Protein AF-A0A0H3GKU5-F1 (afdb_monomer_lite)

Sequence (95 aa):
MRKFAPLPKSILLVEILGMGLLTLAWLSLNQYVQLPAPIASPTAALVMLFAGIVLMIPAALVVMWRVAQIVAPQLTHSPKPESLSDREKRNDADH

Secondary structure (DSSP, 8-state):
---PPPPPHHHHHHHHHHHHHHHHHHHHHTTSS-PPTTTTSHHHHHHHHHHHHHHHHHHHHHHHHHHHHHH-HHHH-PPP---HHHHHHHHTT--

Structure (mmCIF, N/CA/C/O backbone):
data_AF-A0A0H3GKU5-F1
#
_entry.id   AF-A0A0H3GKU5-F1
#
loop_
_atom_site.group_PDB
_atom_site.id
_atom_site.type_symbol
_atom_site.label_atom_id
_atom_site.label_alt_id
_atom_site.label_comp_id
_atom_site.label_asym_id
_atom_site.label_entity_id
_atom_site.label_seq_id
_atom_site.pdbx_PDB_ins_code
_atom_site.Cartn_x
_atom_site.Cartn_y
_atom_site.Cartn_z
_atom_site.occupancy
_atom_site.B_iso_or_equiv
_atom_site.auth_seq_id
_atom_site.auth_comp_id
_atom_site.auth_asym_id
_atom_site.auth_atom_id
_atom_site.pdbx_PDB_model_num
ATOM 1 N N . MET A 1 1 ? 23.008 17.324 -3.968 1.00 45.97 1 MET A N 1
ATOM 2 C CA . MET A 1 1 ? 21.799 16.666 -3.415 1.00 45.97 1 MET A CA 1
ATOM 3 C C . MET A 1 1 ? 21.100 15.949 -4.563 1.00 45.97 1 MET A C 1
ATOM 5 O O . MET A 1 1 ? 20.633 16.620 -5.477 1.00 45.97 1 MET A O 1
ATOM 9 N N . ARG A 1 2 ? 21.116 14.608 -4.594 1.00 54.47 2 ARG A N 1
ATOM 10 C CA . ARG A 1 2 ? 20.403 13.825 -5.618 1.00 54.47 2 ARG A CA 1
ATOM 11 C C . ARG A 1 2 ? 18.921 14.161 -5.475 1.00 54.47 2 ARG A C 1
ATOM 13 O O . ARG A 1 2 ? 18.348 13.877 -4.428 1.00 54.47 2 ARG A O 1
ATOM 20 N N . LYS A 1 3 ? 18.325 14.845 -6.456 1.00 57.12 3 LYS A N 1
ATOM 21 C CA . LYS A 1 3 ? 16.893 15.147 -6.414 1.00 57.12 3 LYS A CA 1
ATOM 22 C C . LYS A 1 3 ? 16.173 13.804 -6.446 1.00 57.12 3 LYS A C 1
ATOM 24 O O . LYS A 1 3 ? 16.223 13.117 -7.461 1.00 57.12 3 LYS A O 1
ATOM 29 N N . PHE A 1 4 ? 15.589 13.394 -5.322 1.00 58.94 4 PHE A N 1
ATOM 30 C CA . PHE A 1 4 ? 14.639 12.291 -5.326 1.00 58.94 4 PHE A CA 1
ATOM 31 C C . PHE A 1 4 ? 13.591 12.649 -6.376 1.00 58.94 4 PHE A C 1
ATOM 33 O O . PHE A 1 4 ? 12.988 13.721 -6.299 1.00 58.94 4 PHE A O 1
ATOM 40 N N . ALA A 1 5 ? 13.467 11.825 -7.417 1.00 62.62 5 ALA A N 1
ATOM 41 C CA . ALA A 1 5 ? 12.447 12.037 -8.428 1.00 62.62 5 ALA A CA 1
ATOM 42 C C . ALA A 1 5 ? 11.102 12.082 -7.690 1.00 62.62 5 ALA A C 1
ATOM 44 O O . ALA A 1 5 ? 10.802 11.131 -6.962 1.00 62.62 5 ALA A O 1
ATOM 45 N N . PRO A 1 6 ? 10.333 13.180 -7.786 1.00 68.69 6 PRO A N 1
ATOM 46 C CA . PRO A 1 6 ? 9.126 13.314 -6.993 1.00 68.69 6 PRO A CA 1
ATOM 47 C C . PRO A 1 6 ? 8.174 12.175 -7.359 1.00 68.69 6 PRO A C 1
ATOM 49 O O . PRO A 1 6 ? 7.843 11.980 -8.533 1.00 68.69 6 PRO A O 1
ATOM 52 N N . LEU A 1 7 ? 7.753 11.405 -6.354 1.00 72.81 7 LEU A N 1
ATOM 53 C CA . LEU A 1 7 ? 6.605 10.519 -6.504 1.00 72.81 7 LEU A CA 1
ATOM 54 C C . LEU A 1 7 ? 5.403 11.385 -6.905 1.00 72.81 7 LEU A C 1
ATOM 56 O O . LEU A 1 7 ? 5.270 12.508 -6.399 1.00 72.81 7 LEU A O 1
ATOM 60 N N . PRO A 1 8 ? 4.527 10.910 -7.807 1.00 84.44 8 PRO A N 1
ATOM 61 C CA . PRO A 1 8 ? 3.288 11.612 -8.096 1.00 84.44 8 PRO A CA 1
ATOM 62 C C . PRO A 1 8 ? 2.562 11.890 -6.779 1.00 84.44 8 PRO A C 1
ATOM 64 O O . PRO A 1 8 ? 2.320 10.965 -6.003 1.00 84.44 8 PRO A O 1
ATOM 67 N N . LYS A 1 9 ? 2.237 13.161 -6.516 1.00 85.88 9 LYS A N 1
ATOM 68 C CA . LYS A 1 9 ? 1.648 13.593 -5.234 1.00 85.88 9 LYS A CA 1
ATOM 69 C C . LYS A 1 9 ? 0.412 12.766 -4.867 1.00 85.88 9 LYS A C 1
ATOM 71 O O . LYS A 1 9 ? 0.223 12.440 -3.704 1.00 85.88 9 LYS A O 1
ATOM 76 N N . SER A 1 10 ? -0.379 12.374 -5.868 1.00 88.19 10 SER A N 1
ATOM 77 C CA . SER A 1 10 ? -1.563 11.529 -5.700 1.00 88.19 10 SER A CA 1
ATOM 78 C C . SER A 1 10 ? -1.231 10.139 -5.155 1.00 88.19 10 SER A C 1
ATOM 80 O O . SER A 1 10 ? -1.907 9.672 -4.251 1.00 88.19 10 SER A O 1
ATOM 82 N N . ILE A 1 11 ? -0.172 9.494 -5.656 1.00 88.56 11 ILE A N 1
ATOM 83 C CA . ILE A 1 11 ? 0.243 8.161 -5.191 1.00 88.56 11 ILE A CA 1
ATOM 84 C C . ILE A 1 11 ? 0.747 8.248 -3.752 1.00 88.56 11 ILE A C 1
ATOM 86 O O . ILE A 1 11 ? 0.394 7.415 -2.927 1.00 88.56 11 ILE A O 1
ATOM 90 N N . LEU A 1 12 ? 1.506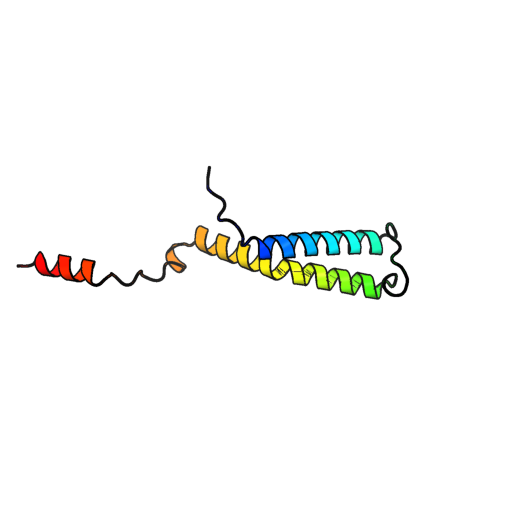 9.298 -3.431 1.00 89.19 12 LEU A N 1
ATOM 91 C CA . LEU A 1 12 ? 1.968 9.537 -2.066 1.00 89.19 12 LEU A CA 1
ATOM 92 C C . LEU A 1 12 ? 0.804 9.784 -1.091 1.00 89.19 12 LEU A C 1
ATOM 94 O O . LEU A 1 12 ? 0.862 9.356 0.055 1.00 89.19 12 LEU A O 1
ATOM 98 N N . LEU A 1 13 ? -0.262 10.457 -1.530 1.00 91.38 13 LEU A N 1
ATOM 99 C CA . LEU A 1 13 ? -1.446 10.677 -0.699 1.00 91.38 13 LEU A CA 1
ATOM 100 C C . LEU A 1 13 ? -2.179 9.361 -0.398 1.00 91.38 13 LEU A C 1
ATOM 102 O O . LEU A 1 13 ? -2.556 9.117 0.745 1.00 91.38 13 LEU A O 1
ATOM 106 N N . VAL A 1 14 ? -2.349 8.514 -1.419 1.00 91.62 14 VAL A N 1
ATOM 107 C CA . VAL A 1 14 ? -2.943 7.174 -1.284 1.00 91.62 14 VAL A CA 1
ATOM 108 C C . VAL A 1 14 ? -2.109 6.307 -0.338 1.00 91.62 14 VAL A C 1
ATOM 110 O O . VAL A 1 14 ? -2.666 5.639 0.529 1.00 91.62 14 VAL A O 1
ATOM 113 N N . GLU A 1 15 ? -0.783 6.390 -0.446 1.00 90.94 15 GLU A N 1
ATOM 114 C CA . GLU A 1 15 ? 0.150 5.725 0.461 1.00 90.94 15 GLU A CA 1
ATOM 115 C C . GLU A 1 15 ? -0.066 6.179 1.916 1.00 90.94 15 GLU A C 1
ATOM 117 O O . GLU A 1 15 ? -0.333 5.370 2.799 1.00 90.94 15 GLU A O 1
ATOM 122 N N . ILE A 1 16 ? -0.040 7.485 2.190 1.00 92.62 16 ILE A N 1
ATOM 123 C CA . ILE A 1 16 ? -0.255 8.002 3.553 1.00 92.62 16 ILE A CA 1
ATOM 124 C C . ILE A 1 16 ? 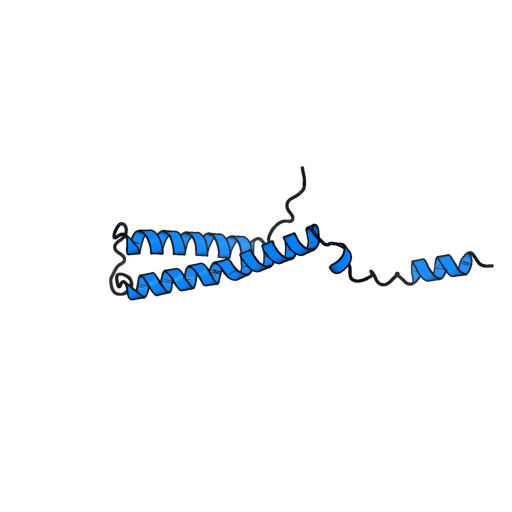-1.604 7.530 4.117 1.00 92.62 16 ILE A C 1
ATOM 126 O O . ILE A 1 16 ? -1.694 7.158 5.290 1.00 92.62 16 ILE A O 1
ATOM 130 N N . LEU A 1 17 ? -2.643 7.490 3.280 1.00 93.81 17 LEU A N 1
ATOM 131 C CA . LEU A 1 17 ? -3.957 6.995 3.674 1.00 93.81 17 LEU A CA 1
ATOM 132 C C . LEU A 1 17 ? -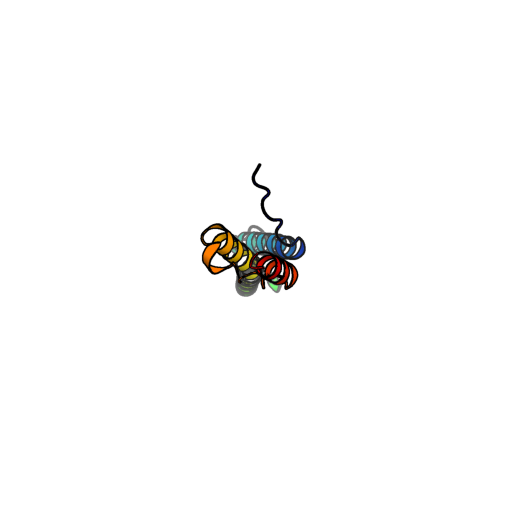3.926 5.499 4.027 1.00 93.81 17 LEU A C 1
ATOM 134 O O . LEU A 1 17 ? -4.504 5.101 5.038 1.00 93.81 17 LEU A O 1
ATOM 138 N N . GLY A 1 18 ? -3.213 4.684 3.248 1.00 94.25 18 GLY A N 1
ATOM 139 C CA . GLY A 1 18 ? -3.027 3.262 3.533 1.00 94.25 18 GLY A CA 1
ATOM 140 C C . GLY A 1 18 ? -2.223 3.024 4.815 1.00 94.25 18 GLY A C 1
ATOM 141 O O . GLY A 1 18 ? -2.620 2.188 5.625 1.00 94.25 18 GLY A O 1
ATOM 142 N N . MET A 1 19 ? -1.166 3.805 5.069 1.00 94.00 19 MET A N 1
ATOM 143 C CA . MET A 1 19 ? -0.408 3.736 6.327 1.00 94.00 19 MET A CA 1
ATOM 144 C C . MET A 1 19 ? -1.293 4.083 7.531 1.00 94.00 19 MET A C 1
ATOM 146 O O . MET A 1 19 ? -1.228 3.414 8.565 1.00 94.00 19 MET A O 1
ATOM 150 N N . GLY A 1 20 ? -2.158 5.093 7.394 1.00 94.12 20 GLY A N 1
ATOM 151 C CA . GLY A 1 20 ? -3.146 5.439 8.416 1.00 94.12 20 GLY A CA 1
ATOM 152 C C . GLY A 1 20 ? -4.132 4.298 8.672 1.00 94.12 20 GLY A C 1
ATOM 153 O O . GLY A 1 20 ? -4.378 3.947 9.826 1.00 94.12 20 GLY A O 1
ATOM 154 N N . LEU A 1 21 ? -4.633 3.665 7.608 1.00 91.88 21 LEU A N 1
ATOM 155 C CA . LEU A 1 21 ? -5.544 2.520 7.696 1.00 91.88 21 LEU A CA 1
ATOM 156 C C . LEU A 1 21 ? -4.899 1.307 8.376 1.00 91.88 21 LEU A C 1
ATOM 158 O O . LEU A 1 21 ? -5.522 0.689 9.235 1.00 91.88 21 LEU A O 1
ATOM 162 N N . LEU A 1 22 ? -3.647 0.987 8.035 1.00 93.25 22 LEU A N 1
ATOM 163 C CA . LEU A 1 22 ? -2.889 -0.100 8.661 1.00 93.25 22 LEU A CA 1
ATOM 164 C C . LEU A 1 22 ? -2.629 0.173 10.142 1.00 93.25 22 LEU A C 1
ATOM 166 O O . LEU A 1 22 ? -2.806 -0.715 10.974 1.00 93.25 22 LEU A O 1
ATOM 170 N N . THR A 1 23 ? -2.260 1.409 10.478 1.00 92.94 23 THR A N 1
ATOM 171 C CA . THR A 1 23 ? -2.074 1.831 11.871 1.00 92.94 23 THR A CA 1
ATOM 172 C C . THR A 1 23 ? -3.375 1.674 12.656 1.00 92.94 23 THR A C 1
ATOM 174 O O . THR A 1 23 ? -3.379 1.117 13.752 1.00 92.94 23 THR A O 1
ATOM 177 N N . LEU A 1 24 ? -4.501 2.099 12.077 1.00 90.06 24 LEU A N 1
ATOM 178 C CA . LEU A 1 24 ? -5.814 1.965 12.700 1.00 90.06 24 LEU A CA 1
ATOM 179 C C . LEU A 1 24 ? -6.235 0.494 12.843 1.00 90.06 24 LEU A C 1
ATOM 181 O O . LEU A 1 24 ? -6.754 0.115 13.890 1.00 90.06 24 LEU A O 1
ATOM 185 N N . ALA A 1 25 ? -5.964 -0.342 11.838 1.00 88.62 25 ALA A N 1
ATOM 186 C CA . ALA A 1 25 ? -6.217 -1.781 11.888 1.00 88.62 25 ALA A CA 1
ATOM 187 C C . ALA A 1 25 ? -5.388 -2.461 12.988 1.00 88.62 25 ALA A C 1
ATOM 189 O O . ALA A 1 25 ? -5.922 -3.267 13.747 1.00 88.62 25 ALA A O 1
ATOM 190 N N . TRP A 1 26 ? -4.113 -2.091 13.133 1.00 90.31 26 TRP A N 1
ATOM 191 C CA . TRP A 1 26 ? -3.249 -2.575 14.210 1.00 90.31 26 TRP A CA 1
ATOM 192 C C . TRP A 1 26 ? -3.777 -2.178 15.597 1.00 90.31 26 TRP A C 1
ATOM 194 O O . TRP A 1 26 ? -3.916 -3.027 16.479 1.00 90.31 26 TRP A O 1
ATOM 204 N N . LEU A 1 27 ? -4.141 -0.903 15.780 1.00 90.50 27 LEU A N 1
ATOM 205 C CA . LEU A 1 27 ? -4.746 -0.407 17.024 1.00 90.50 27 LEU A CA 1
ATOM 206 C C . LEU A 1 27 ? -6.081 -1.102 17.335 1.00 90.50 27 LEU A C 1
ATOM 208 O O . LEU A 1 27 ? -6.366 -1.388 18.499 1.00 90.50 27 LEU A O 1
ATOM 212 N N . SER A 1 28 ? -6.883 -1.386 16.307 1.00 85.62 28 SER A N 1
ATOM 213 C CA . SER A 1 28 ? -8.153 -2.104 16.427 1.00 85.62 28 SER A CA 1
ATOM 214 C C . SER A 1 28 ? -7.956 -3.560 16.853 1.00 85.62 28 SER A C 1
ATOM 216 O O . SER A 1 28 ? -8.597 -4.014 17.802 1.00 85.62 28 SER A O 1
ATOM 218 N N . LEU A 1 29 ? -7.023 -4.279 16.216 1.00 85.62 29 LEU A N 1
ATOM 219 C CA . LEU A 1 29 ? -6.680 -5.659 16.576 1.00 85.62 29 LEU A CA 1
ATOM 220 C C . LEU A 1 29 ? -6.232 -5.756 18.033 1.00 85.62 29 LEU A C 1
ATOM 222 O O . LEU A 1 29 ? -6.650 -6.667 18.744 1.00 85.62 29 LEU A O 1
ATOM 226 N N . ASN A 1 30 ? -5.436 -4.790 18.492 1.00 87.88 30 ASN A N 1
ATOM 227 C CA . ASN A 1 30 ? -4.943 -4.763 19.864 1.00 87.88 30 ASN A CA 1
ATOM 228 C C . ASN A 1 30 ? -5.927 -4.124 20.866 1.00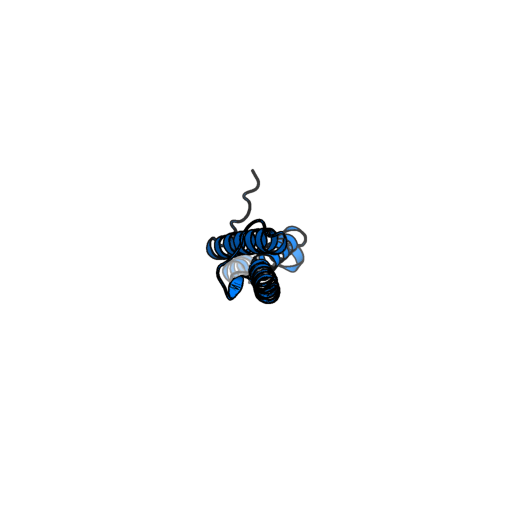 87.88 30 ASN A C 1
ATOM 230 O O . ASN A 1 30 ? -5.543 -3.816 21.990 1.00 87.88 30 ASN A O 1
ATOM 234 N N . GLN A 1 31 ? -7.188 -3.893 20.483 1.00 81.06 31 GLN A N 1
ATOM 235 C CA . GLN A 1 31 ? -8.230 -3.326 21.356 1.00 81.06 31 GLN A CA 1
ATOM 236 C C . GLN A 1 31 ? -7.898 -1.933 21.937 1.00 81.06 31 GLN A C 1
ATOM 238 O O . GLN A 1 31 ? -8.575 -1.468 22.852 1.00 81.06 31 GLN A O 1
ATOM 243 N N . TYR A 1 32 ? -6.893 -1.233 21.398 1.00 84.50 32 TYR A N 1
ATOM 244 C CA . TYR A 1 32 ? -6.587 0.149 21.784 1.00 84.50 32 TYR A CA 1
ATOM 245 C C . TYR A 1 32 ? -7.644 1.122 21.265 1.00 84.50 32 TYR A C 1
ATOM 247 O O . TYR A 1 32 ? -7.897 2.154 21.881 1.00 84.50 32 TYR A O 1
ATOM 255 N N . VAL A 1 33 ? -8.259 0.794 20.127 1.00 80.69 33 VAL A N 1
ATOM 256 C CA . VAL A 1 33 ? -9.338 1.572 19.517 1.00 80.69 33 VAL A CA 1
ATOM 257 C C . VAL A 1 33 ? -10.537 0.658 19.325 1.00 80.69 33 VAL A C 1
ATOM 259 O O . VAL A 1 33 ? -10.506 -0.273 18.522 1.00 80.69 33 VAL A O 1
ATOM 262 N N . GLN A 1 34 ? -11.609 0.940 20.059 1.00 75.69 34 GLN A N 1
ATOM 263 C CA . GLN A 1 34 ? -12.903 0.302 19.851 1.00 75.69 34 GLN A CA 1
ATOM 264 C C . GLN A 1 34 ? -13.634 1.074 18.759 1.00 75.69 34 GLN A C 1
ATOM 266 O O . GLN A 1 34 ? -14.091 2.198 18.972 1.00 75.69 34 GLN A O 1
ATOM 271 N N . LEU A 1 35 ? -13.707 0.492 17.564 1.00 73.06 35 LEU A N 1
ATOM 272 C CA . LEU A 1 35 ? -14.538 1.053 16.510 1.00 73.06 35 LEU A CA 1
ATOM 273 C C . LEU A 1 35 ? -16.017 0.757 16.819 1.00 73.06 35 LEU A C 1
ATOM 275 O O . LEU A 1 35 ? -16.315 -0.280 17.408 1.00 73.06 35 LEU A O 1
ATOM 279 N N . PRO A 1 36 ? -16.957 1.637 16.444 1.00 78.50 36 PRO A N 1
ATOM 280 C CA . PRO A 1 36 ? -18.383 1.395 16.656 1.00 78.50 36 PRO A CA 1
ATOM 281 C C . PRO A 1 36 ? -18.865 0.166 15.864 1.00 78.50 36 PRO A C 1
ATOM 283 O O . PRO A 1 36 ? -18.378 -0.123 14.774 1.00 78.50 36 PRO A O 1
ATOM 286 N N . ALA A 1 37 ? -19.829 -0.596 16.383 1.00 70.88 37 ALA A N 1
ATOM 287 C CA . ALA A 1 37 ? -20.399 -1.720 15.633 1.00 70.88 37 ALA A CA 1
ATOM 288 C C . ALA A 1 37 ? -20.993 -1.221 14.294 1.00 70.88 37 ALA A C 1
ATOM 290 O O . ALA A 1 37 ? -21.665 -0.187 14.299 1.00 70.88 37 ALA A O 1
ATOM 291 N N . PRO A 1 38 ? -20.760 -1.900 13.147 1.00 71.50 38 PRO A N 1
ATOM 292 C CA . PRO A 1 38 ? -20.230 -3.265 12.965 1.00 71.50 38 PRO A CA 1
ATOM 293 C C . PRO A 1 38 ? -18.718 -3.372 12.656 1.00 71.50 38 PRO A C 1
ATOM 295 O O . PRO A 1 38 ? -18.195 -4.482 12.517 1.00 71.50 38 PRO A O 1
ATOM 298 N N . ILE A 1 39 ? -17.994 -2.250 12.571 1.00 73.50 39 ILE A N 1
ATOM 299 C CA . ILE A 1 39 ? -16.539 -2.226 12.298 1.00 73.50 39 ILE A CA 1
ATOM 300 C C . ILE A 1 39 ? -15.685 -2.657 13.503 1.00 73.50 39 ILE A C 1
ATOM 302 O O . ILE A 1 39 ? -14.490 -2.880 13.356 1.00 73.50 39 ILE A O 1
ATOM 306 N N . ALA A 1 40 ? -16.308 -2.853 14.668 1.00 73.81 40 ALA A N 1
ATOM 307 C CA . ALA A 1 40 ? -15.705 -3.471 15.853 1.00 73.81 40 ALA A CA 1
ATOM 308 C C . ALA A 1 40 ? -15.334 -4.956 15.671 1.00 73.81 40 ALA A C 1
ATOM 310 O O . ALA A 1 40 ? -14.640 -5.532 16.506 1.00 73.81 40 ALA A O 1
ATOM 311 N N . SER A 1 41 ? -15.866 -5.613 14.636 1.00 79.62 41 SER A N 1
ATOM 312 C CA . SER A 1 41 ? -15.668 -7.047 14.445 1.00 79.62 41 SER A CA 1
ATOM 313 C C . SER A 1 41 ? -14.225 -7.366 14.018 1.00 79.62 41 SER A C 1
ATOM 315 O O . SER A 1 41 ? -13.649 -6.640 13.203 1.00 79.62 41 SER A O 1
ATOM 317 N N . PRO A 1 42 ? -13.638 -8.487 14.483 1.00 80.06 42 PRO A N 1
ATOM 318 C CA . PRO A 1 42 ? -12.319 -8.931 14.023 1.00 80.06 42 PRO A CA 1
ATOM 319 C C . PRO A 1 42 ? -12.230 -9.075 12.496 1.00 80.06 42 PRO A C 1
ATOM 321 O O . PRO A 1 42 ? -11.192 -8.813 11.891 1.00 80.06 42 PRO A O 1
ATOM 324 N N . THR A 1 43 ? -13.340 -9.448 11.854 1.00 86.50 43 THR A N 1
ATOM 325 C CA . THR A 1 43 ? -13.459 -9.541 10.394 1.00 86.50 43 THR A CA 1
ATOM 326 C C . THR A 1 43 ? -13.344 -8.177 9.715 1.00 86.50 43 THR A C 1
ATOM 328 O O . THR A 1 43 ? -12.667 -8.073 8.695 1.00 86.50 43 THR A O 1
ATOM 331 N N . ALA A 1 44 ? -13.935 -7.117 10.274 1.00 86.06 44 ALA A N 1
ATOM 332 C CA . ALA A 1 44 ? -13.799 -5.765 9.735 1.00 86.06 44 ALA A CA 1
ATOM 333 C C . ALA A 1 44 ? -12.356 -5.253 9.824 1.00 86.06 44 ALA A C 1
ATOM 335 O O . ALA A 1 44 ? -11.863 -4.636 8.878 1.00 86.06 44 ALA A O 1
ATOM 336 N N . ALA A 1 45 ? -11.652 -5.560 10.913 1.00 85.62 45 ALA A N 1
ATOM 337 C CA . ALA A 1 45 ? -10.251 -5.183 11.052 1.00 85.62 45 ALA A CA 1
ATOM 338 C C . ALA A 1 45 ? -9.347 -5.923 10.045 1.00 85.62 45 ALA A C 1
ATOM 340 O O . ALA A 1 45 ? -8.439 -5.322 9.470 1.00 85.62 45 ALA A O 1
ATOM 341 N N . LEU A 1 46 ? -9.653 -7.190 9.739 1.00 89.06 46 LEU A N 1
ATOM 342 C CA . LEU A 1 46 ? -8.999 -7.930 8.657 1.00 89.06 46 LEU A CA 1
ATOM 343 C C . LEU A 1 46 ? -9.264 -7.290 7.280 1.00 89.06 46 LEU A C 1
ATOM 345 O O . LEU A 1 46 ? -8.346 -7.163 6.472 1.00 89.06 46 LEU A O 1
ATOM 349 N N . VAL A 1 47 ? -10.494 -6.837 7.014 1.00 90.31 47 VAL A N 1
ATOM 350 C CA . VAL A 1 47 ? -10.825 -6.103 5.778 1.00 90.31 47 VAL A CA 1
ATOM 351 C C . VAL A 1 47 ? -10.057 -4.781 5.698 1.00 90.31 47 VAL A C 1
ATOM 353 O O . VAL A 1 47 ? -9.510 -4.472 4.640 1.00 90.31 47 VAL A O 1
ATOM 356 N N . MET A 1 48 ? -9.954 -4.024 6.798 1.00 89.62 48 MET A N 1
ATOM 357 C CA . MET A 1 48 ? -9.138 -2.803 6.849 1.00 89.62 48 MET A CA 1
ATOM 358 C C . MET A 1 48 ? -7.659 -3.089 6.578 1.00 89.62 48 MET A C 1
ATOM 360 O O . MET A 1 48 ? -7.025 -2.329 5.847 1.00 89.62 48 MET A O 1
ATOM 364 N N . LEU A 1 49 ? -7.123 -4.192 7.112 1.00 91.12 49 LEU A N 1
ATOM 365 C CA . LEU A 1 49 ? -5.753 -4.628 6.843 1.00 91.12 49 LEU A CA 1
ATOM 366 C C . LEU A 1 49 ? -5.545 -4.885 5.344 1.00 91.12 49 LEU A C 1
ATOM 368 O O . LEU A 1 49 ? -4.631 -4.316 4.748 1.00 91.12 49 LEU A O 1
ATOM 372 N N . PHE A 1 50 ? -6.408 -5.689 4.716 1.00 94.00 50 PHE A N 1
ATOM 373 C CA . PHE A 1 50 ? -6.314 -5.962 3.279 1.00 94.00 50 PHE A CA 1
ATOM 374 C C . PHE A 1 50 ? -6.474 -4.695 2.438 1.00 94.00 50 PHE A C 1
ATOM 376 O O . PHE A 1 50 ? -5.689 -4.479 1.517 1.00 94.00 50 PHE A O 1
ATOM 383 N N . ALA A 1 51 ? -7.437 -3.834 2.769 1.00 93.44 51 ALA A N 1
ATOM 384 C CA . ALA A 1 51 ? -7.632 -2.561 2.084 1.00 93.44 51 ALA A CA 1
ATOM 385 C C . ALA A 1 51 ? -6.391 -1.659 2.197 1.00 93.44 51 ALA A C 1
ATOM 387 O O . ALA A 1 51 ? -5.956 -1.090 1.196 1.00 93.44 51 ALA A O 1
ATOM 388 N N . GLY A 1 52 ? -5.787 -1.581 3.387 1.00 94.19 52 GLY A N 1
ATOM 389 C CA . GLY A 1 52 ? -4.546 -0.849 3.629 1.00 94.19 52 GLY A CA 1
ATOM 390 C C . GLY A 1 52 ? -3.384 -1.386 2.794 1.00 94.19 52 GLY A C 1
ATOM 391 O O . GLY A 1 52 ? -2.723 -0.609 2.112 1.00 94.19 52 GLY A O 1
ATOM 392 N N . ILE A 1 53 ? -3.177 -2.709 2.771 1.00 93.50 53 ILE A N 1
ATOM 393 C CA . ILE A 1 53 ? -2.128 -3.351 1.956 1.00 93.50 53 ILE A CA 1
ATOM 394 C C . ILE A 1 53 ? -2.352 -3.082 0.464 1.00 93.50 53 ILE A C 1
ATOM 396 O O . ILE A 1 53 ? -1.414 -2.708 -0.235 1.00 93.50 53 ILE A O 1
ATOM 400 N N . VAL A 1 54 ? -3.583 -3.232 -0.033 1.00 94.12 54 VAL A N 1
ATOM 401 C CA . VAL A 1 54 ? -3.916 -2.966 -1.443 1.00 94.12 54 VAL A CA 1
ATOM 402 C C . VAL A 1 54 ? -3.621 -1.511 -1.813 1.00 94.12 54 VAL A C 1
ATOM 404 O O . VAL A 1 54 ? -3.090 -1.259 -2.894 1.00 94.12 54 VAL A O 1
ATOM 407 N N . LEU A 1 55 ? -3.882 -0.565 -0.905 1.00 91.56 55 LEU A N 1
ATOM 408 C CA . LEU A 1 55 ? -3.537 0.849 -1.081 1.00 91.56 55 LEU A CA 1
ATOM 409 C C . LEU A 1 55 ? -2.024 1.105 -1.201 1.00 91.56 55 LEU A C 1
ATOM 411 O O . LEU A 1 55 ? -1.642 2.071 -1.858 1.00 91.56 55 LEU A O 1
ATOM 415 N N . MET A 1 56 ? -1.177 0.246 -0.622 1.00 90.88 56 MET A N 1
ATOM 416 C CA . MET A 1 56 ? 0.292 0.365 -0.678 1.00 90.88 56 MET A CA 1
ATOM 417 C C . MET A 1 56 ? 0.892 -0.142 -1.997 1.00 90.88 56 MET A C 1
ATOM 419 O O . MET A 1 56 ? 1.958 0.306 -2.429 1.00 90.88 56 MET A O 1
ATOM 423 N N . ILE A 1 57 ? 0.228 -1.094 -2.666 1.00 92.12 57 ILE A N 1
ATOM 424 C CA . ILE A 1 57 ? 0.769 -1.755 -3.866 1.00 92.12 57 ILE A CA 1
ATOM 425 C C . ILE A 1 57 ? 1.135 -0.749 -4.976 1.00 92.12 57 ILE A C 1
ATOM 427 O O . ILE A 1 57 ? 2.244 -0.851 -5.505 1.00 92.12 57 ILE A O 1
ATOM 431 N N . PRO A 1 58 ? 0.298 0.247 -5.335 1.00 90.00 58 PRO A N 1
ATOM 432 C CA . PRO A 1 58 ? 0.641 1.214 -6.376 1.00 90.00 58 PRO A CA 1
ATOM 433 C C . PRO A 1 58 ? 1.933 1.981 -6.083 1.00 90.00 58 PRO A C 1
ATOM 435 O O . PRO A 1 58 ? 2.767 2.143 -6.975 1.00 90.00 58 PRO A O 1
ATOM 438 N N . ALA A 1 59 ? 2.128 2.429 -4.841 1.00 90.00 59 ALA A N 1
ATOM 439 C CA . ALA A 1 59 ? 3.332 3.152 -4.453 1.00 90.00 59 ALA A CA 1
ATOM 440 C C . ALA A 1 59 ? 4.565 2.246 -4.513 1.00 90.00 59 ALA A C 1
ATOM 442 O O . ALA A 1 59 ? 5.575 2.635 -5.105 1.00 90.00 59 ALA A O 1
ATOM 443 N N . ALA A 1 60 ? 4.460 1.021 -3.990 1.00 90.50 60 ALA A N 1
ATOM 444 C CA . ALA A 1 60 ? 5.529 0.031 -4.053 1.00 90.50 60 ALA A CA 1
ATOM 445 C C . ALA A 1 60 ? 5.936 -0.282 -5.502 1.00 90.50 60 ALA A C 1
ATOM 447 O O . ALA A 1 60 ? 7.128 -0.301 -5.813 1.00 90.50 60 ALA A O 1
ATOM 448 N N . LEU A 1 61 ? 4.967 -0.446 -6.410 1.00 92.00 61 LEU A N 1
ATOM 449 C CA . LEU A 1 61 ? 5.222 -0.667 -7.836 1.00 92.00 61 LEU A CA 1
ATOM 450 C C . LEU A 1 61 ? 5.935 0.525 -8.483 1.00 92.00 61 LEU A C 1
ATOM 452 O O . LEU A 1 61 ? 6.917 0.330 -9.200 1.00 92.00 61 LEU A O 1
ATOM 456 N N . VAL A 1 62 ? 5.495 1.760 -8.212 1.00 89.50 62 VAL A N 1
ATOM 457 C CA . VAL A 1 62 ? 6.154 2.964 -8.750 1.00 89.50 62 VAL A CA 1
ATOM 458 C C . VAL A 1 62 ? 7.578 3.097 -8.220 1.00 89.50 62 VAL A C 1
ATOM 460 O O . VAL A 1 62 ? 8.491 3.381 -8.997 1.00 89.50 62 VAL A O 1
ATOM 463 N N . VAL A 1 63 ? 7.797 2.876 -6.924 1.00 88.12 63 VAL A N 1
ATOM 464 C CA . VAL A 1 63 ? 9.137 2.924 -6.326 1.00 88.12 63 VAL A CA 1
ATOM 465 C C . VAL A 1 63 ? 10.027 1.836 -6.923 1.00 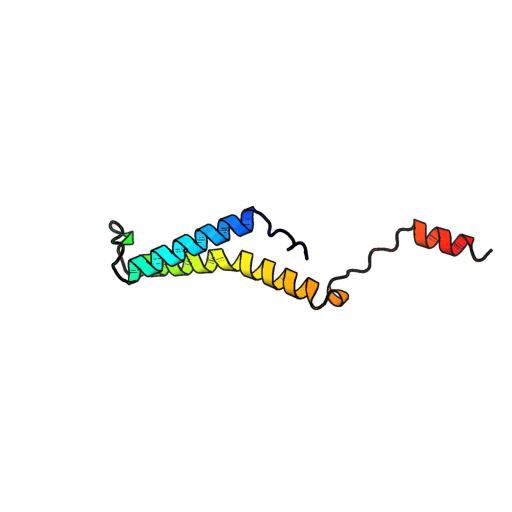88.12 63 VAL A C 1
ATOM 467 O O . VAL A 1 63 ? 11.131 2.147 -7.365 1.00 88.12 63 VAL A O 1
ATOM 470 N N . MET A 1 64 ? 9.544 0.595 -7.012 1.00 90.12 64 MET A N 1
ATOM 471 C CA . MET A 1 64 ? 10.289 -0.522 -7.601 1.00 90.12 64 MET A CA 1
ATOM 472 C C . MET A 1 64 ? 10.664 -0.236 -9.058 1.00 90.12 64 MET A C 1
ATOM 474 O O . MET A 1 64 ? 11.819 -0.398 -9.447 1.00 90.12 64 MET A O 1
ATOM 478 N N . TRP A 1 65 ? 9.718 0.273 -9.850 1.00 88.06 65 TRP A N 1
ATOM 479 C CA . TRP A 1 65 ? 9.957 0.653 -11.240 1.00 88.06 65 TRP A CA 1
ATOM 480 C C . TRP A 1 65 ? 11.014 1.755 -11.364 1.00 88.06 65 TRP A C 1
ATOM 482 O O . TRP A 1 65 ? 11.906 1.687 -12.208 1.00 88.06 65 TRP A O 1
ATOM 492 N N . ARG A 1 66 ? 10.963 2.766 -10.493 1.00 83.56 66 ARG A N 1
ATOM 493 C CA . ARG A 1 66 ? 11.965 3.841 -10.454 1.00 83.56 66 ARG A CA 1
ATOM 494 C C . ARG A 1 66 ? 13.342 3.323 -10.058 1.00 83.56 66 ARG A C 1
ATOM 496 O O . ARG A 1 66 ? 14.331 3.722 -10.666 1.00 83.56 66 ARG A O 1
ATOM 503 N N . VAL A 1 67 ? 13.415 2.442 -9.065 1.00 86.00 67 VAL A N 1
ATOM 504 C CA . VAL A 1 67 ? 14.673 1.804 -8.662 1.00 86.00 67 VAL A CA 1
ATOM 505 C C . VAL A 1 67 ? 15.235 0.986 -9.823 1.00 86.00 67 VAL A C 1
ATOM 507 O O . VAL A 1 67 ? 16.413 1.139 -10.133 1.00 86.00 67 VAL A O 1
ATOM 510 N N . ALA A 1 68 ? 14.405 0.219 -10.534 1.00 87.44 68 ALA A N 1
ATOM 511 C CA . ALA A 1 68 ? 14.824 -0.515 -11.726 1.00 87.44 68 ALA A CA 1
ATOM 512 C C . ALA A 1 68 ? 15.378 0.418 -12.822 1.00 87.44 68 ALA A C 1
ATOM 514 O O . ALA A 1 68 ? 16.451 0.151 -13.359 1.00 87.44 68 ALA A O 1
ATOM 515 N N . GLN A 1 69 ? 14.715 1.551 -13.091 1.00 84.06 69 GLN A N 1
ATOM 516 C CA . GLN A 1 69 ? 15.199 2.574 -14.033 1.00 84.06 69 GLN A CA 1
ATOM 517 C C . GLN A 1 69 ? 16.556 3.173 -13.622 1.00 84.06 69 GLN A C 1
ATOM 519 O O . GLN A 1 69 ? 17.376 3.483 -14.482 1.00 84.06 69 GLN A O 1
ATOM 524 N N . ILE A 1 70 ? 16.803 3.346 -12.320 1.00 82.25 70 ILE A N 1
ATOM 525 C CA . ILE A 1 70 ? 18.057 3.915 -11.798 1.00 82.25 70 ILE A CA 1
ATOM 526 C C . ILE A 1 70 ? 19.192 2.884 -11.806 1.00 82.25 70 ILE A C 1
ATOM 528 O O . ILE A 1 70 ? 20.331 3.237 -12.102 1.00 82.25 70 ILE A O 1
ATOM 532 N N . VAL A 1 71 ? 18.901 1.630 -11.451 1.00 84.12 71 VAL A N 1
ATOM 533 C CA . VAL A 1 71 ? 19.900 0.553 -11.358 1.00 84.12 71 VAL A CA 1
ATOM 534 C C . VAL A 1 71 ? 20.294 0.041 -12.744 1.00 84.12 71 VAL A C 1
ATOM 536 O O . VAL A 1 71 ? 21.462 -0.262 -12.969 1.00 84.12 71 VAL A O 1
ATOM 539 N N . ALA A 1 72 ? 19.348 -0.021 -13.684 1.00 82.94 72 ALA A N 1
ATOM 540 C CA . ALA A 1 72 ? 19.572 -0.519 -15.038 1.00 82.94 72 ALA A CA 1
ATOM 541 C C . ALA A 1 72 ? 19.028 0.457 -16.102 1.00 82.94 72 ALA A C 1
ATOM 543 O O . ALA A 1 72 ? 18.118 0.103 -16.859 1.00 82.94 72 ALA A O 1
ATOM 544 N N . PRO A 1 73 ? 19.596 1.676 -16.220 1.00 72.06 73 PRO A N 1
ATOM 545 C CA . PRO A 1 73 ? 19.148 2.652 -17.216 1.00 72.06 73 PRO A CA 1
ATOM 546 C C . PRO A 1 73 ? 19.226 2.074 -18.635 1.00 72.06 73 PRO A C 1
ATOM 548 O O . PRO A 1 73 ? 18.313 2.279 -19.431 1.00 72.06 73 PRO A O 1
ATOM 551 N N . GLN A 1 74 ? 20.241 1.246 -18.904 1.00 68.25 74 GLN A N 1
ATOM 552 C CA . GLN A 1 74 ? 20.503 0.594 -20.192 1.00 68.25 74 GLN A CA 1
ATOM 553 C C . GLN A 1 74 ? 19.305 -0.204 -20.740 1.00 68.25 74 GLN A C 1
ATOM 555 O O . GLN A 1 74 ? 19.123 -0.262 -21.949 1.00 68.25 74 GLN A O 1
ATOM 560 N N . LEU A 1 75 ? 18.485 -0.814 -19.872 1.00 67.94 75 LEU A N 1
ATOM 561 C CA . LEU A 1 75 ? 17.315 -1.608 -20.282 1.00 67.94 75 LEU A CA 1
ATOM 562 C C . LEU A 1 75 ? 16.055 -0.756 -20.482 1.00 67.94 75 LEU A C 1
ATOM 564 O O . LEU A 1 75 ? 15.084 -1.214 -21.075 1.00 67.94 75 LEU A O 1
ATOM 568 N N . THR A 1 76 ? 16.047 0.469 -19.955 1.00 64.94 76 THR A N 1
ATOM 569 C CA . THR A 1 76 ? 14.867 1.352 -19.957 1.00 64.94 76 THR A CA 1
ATOM 570 C C . THR A 1 76 ? 14.995 2.526 -20.919 1.00 64.94 76 THR A C 1
ATOM 572 O O . THR A 1 76 ? 13.984 3.130 -21.279 1.00 64.94 76 THR A O 1
ATOM 575 N N . HIS A 1 77 ? 16.208 2.825 -21.390 1.00 61.16 77 HIS A N 1
ATOM 576 C CA . HIS A 1 77 ? 16.408 3.659 -22.564 1.00 61.16 77 HIS A CA 1
ATOM 577 C C . HIS A 1 77 ? 15.817 2.942 -23.786 1.00 61.16 77 HIS A C 1
ATOM 579 O O . HIS A 1 77 ? 16.487 2.163 -24.455 1.00 61.16 77 HIS A O 1
ATOM 585 N N . SER A 1 78 ? 14.554 3.237 -24.107 1.00 61.88 78 SER A N 1
ATOM 586 C CA . SER A 1 78 ? 14.121 3.144 -25.501 1.00 61.88 78 SER A CA 1
ATOM 587 C C . SER A 1 78 ? 15.055 4.047 -26.306 1.00 61.88 78 SER A C 1
ATOM 589 O O . SER A 1 78 ? 15.263 5.191 -25.878 1.00 61.88 78 SER A O 1
ATOM 591 N N . PRO A 1 79 ? 15.647 3.567 -27.414 1.00 57.31 79 PRO A N 1
ATOM 592 C CA . PRO A 1 79 ? 16.450 4.414 -28.275 1.00 57.31 79 PRO A CA 1
ATOM 593 C C . PRO A 1 79 ? 15.609 5.641 -28.594 1.00 57.31 79 PRO A C 1
ATOM 595 O O . PRO A 1 79 ? 14.503 5.524 -29.124 1.00 57.31 79 PRO A O 1
ATOM 598 N N . LYS A 1 80 ? 16.092 6.818 -28.191 1.00 55.12 80 LYS A N 1
ATOM 599 C CA . LYS A 1 80 ? 15.540 8.078 -28.674 1.00 55.12 80 LYS A CA 1
ATOM 600 C C . LYS A 1 80 ? 15.529 7.931 -30.198 1.00 55.12 80 LYS A C 1
ATOM 602 O O . LYS A 1 80 ? 16.599 7.629 -30.727 1.00 55.12 80 LYS A O 1
ATOM 607 N N . PRO A 1 81 ? 14.378 8.040 -30.891 1.00 57.56 81 PRO A N 1
ATOM 608 C CA . PRO A 1 81 ? 14.413 8.036 -32.338 1.00 57.56 81 PRO A CA 1
ATOM 609 C C . PRO A 1 81 ? 15.325 9.196 -32.693 1.00 57.56 81 PRO A C 1
ATOM 611 O O . PRO A 1 81 ? 15.045 10.331 -32.295 1.00 57.56 81 PRO A O 1
ATOM 614 N N . GLU A 1 82 ? 16.471 8.873 -33.287 1.00 57.81 82 GLU A N 1
ATOM 615 C CA . GLU A 1 82 ? 17.418 9.859 -33.778 1.00 57.81 82 GLU A CA 1
ATOM 616 C C . GLU A 1 82 ? 16.583 10.851 -34.572 1.00 57.81 82 GLU A C 1
ATOM 618 O O . GLU A 1 82 ? 15.888 10.472 -35.522 1.00 57.81 82 GLU A O 1
ATOM 623 N N . SER A 1 83 ? 16.501 12.088 -34.081 1.00 58.62 83 SER A N 1
ATOM 624 C CA . SER A 1 83 ? 15.687 13.082 -34.755 1.00 58.62 83 SER A CA 1
ATOM 625 C C . SER A 1 83 ? 16.251 13.210 -36.159 1.00 58.62 83 SER A C 1
ATOM 627 O O . SER A 1 83 ? 17.467 13.232 -36.335 1.00 58.62 83 SER A O 1
ATOM 629 N N . LEU A 1 84 ? 15.375 13.276 -37.162 1.00 63.97 84 LEU A N 1
ATOM 630 C CA . LEU A 1 84 ? 15.761 13.395 -38.573 1.00 63.97 84 LEU A CA 1
ATOM 631 C C . LEU A 1 84 ? 16.847 14.466 -38.800 1.00 63.97 84 LEU A C 1
ATOM 633 O O . LEU A 1 84 ? 17.698 14.287 -39.659 1.00 63.97 84 LEU A O 1
ATOM 637 N N . SER A 1 85 ? 16.893 15.506 -37.957 1.00 65.56 85 SER A N 1
ATOM 638 C CA . SER A 1 85 ? 17.945 16.529 -37.930 1.00 65.56 85 SER A CA 1
ATOM 639 C C . SER A 1 85 ? 19.372 15.997 -37.723 1.00 65.56 85 SER A C 1
ATOM 641 O O . SER A 1 85 ? 20.301 16.504 -38.345 1.00 65.56 85 SER A O 1
ATOM 643 N N . ASP A 1 86 ? 19.567 14.998 -36.857 1.00 62.59 86 ASP A N 1
ATOM 644 C CA . ASP A 1 86 ? 20.890 14.419 -36.584 1.00 62.59 86 ASP A CA 1
ATOM 645 C C . ASP A 1 86 ? 21.339 13.530 -37.750 1.00 62.59 86 ASP A C 1
ATOM 647 O O . ASP A 1 86 ? 22.531 13.452 -38.053 1.00 62.59 86 ASP A O 1
ATOM 651 N N . ARG A 1 87 ? 20.377 12.902 -38.442 1.00 63.59 87 ARG A N 1
ATOM 652 C CA . ARG A 1 87 ? 20.625 12.083 -39.632 1.00 63.59 87 ARG A CA 1
ATOM 653 C C . ARG A 1 87 ? 20.942 12.939 -40.861 1.00 63.59 87 ARG A C 1
ATOM 655 O O . ARG A 1 87 ? 21.879 12.602 -41.579 1.00 63.59 87 ARG A O 1
ATOM 662 N N . GLU A 1 88 ? 20.228 14.049 -41.053 1.00 67.25 88 GLU A N 1
ATOM 663 C CA . GLU A 1 88 ? 20.477 15.026 -42.128 1.00 67.25 88 GLU A CA 1
ATOM 664 C C . GLU A 1 88 ? 21.896 15.610 -42.011 1.00 67.25 88 GLU A C 1
ATOM 666 O O . GLU A 1 88 ? 22.694 15.528 -42.940 1.00 67.25 88 GLU A O 1
ATOM 671 N N . LYS A 1 89 ? 22.276 16.073 -40.810 1.00 65.75 89 LYS A N 1
ATOM 672 C CA . LYS A 1 89 ? 23.589 16.693 -40.560 1.00 65.75 89 LYS A CA 1
ATOM 673 C C . LYS A 1 89 ? 24.774 15.736 -40.745 1.00 65.75 89 LYS A C 1
ATOM 675 O O . LYS A 1 89 ? 25.900 16.190 -40.937 1.00 65.75 89 LYS A O 1
ATOM 680 N N . ARG A 1 90 ? 24.550 14.423 -40.635 1.00 66.62 90 ARG A N 1
ATOM 681 C CA . ARG A 1 90 ? 25.578 13.405 -40.900 1.00 66.62 90 ARG A CA 1
ATOM 682 C C . ARG A 1 90 ? 25.746 13.136 -42.393 1.00 66.62 90 ARG A C 1
ATOM 684 O O . ARG A 1 90 ? 26.848 12.792 -42.792 1.00 66.62 90 ARG A O 1
ATOM 691 N N . ASN A 1 91 ? 24.678 13.280 -43.180 1.00 68.94 91 ASN A N 1
ATOM 692 C CA . ASN A 1 91 ? 24.715 13.101 -44.630 1.00 68.94 91 ASN A CA 1
ATOM 693 C C . ASN A 1 91 ? 25.448 14.271 -45.308 1.00 68.94 91 ASN A C 1
ATOM 695 O O . ASN A 1 91 ? 26.329 14.042 -46.125 1.00 68.94 91 ASN A O 1
ATOM 699 N N . ASP A 1 92 ? 25.201 15.503 -44.849 1.00 74.06 92 ASP A N 1
ATOM 700 C CA . ASP A 1 92 ? 25.867 16.709 -45.369 1.00 74.06 92 ASP A CA 1
ATOM 701 C C . ASP A 1 92 ? 27.391 16.746 -45.143 1.00 74.06 92 ASP A C 1
ATOM 703 O O . ASP A 1 92 ? 28.085 17.538 -45.772 1.00 74.06 92 ASP A O 1
ATOM 707 N N . ALA A 1 93 ? 27.929 15.929 -44.231 1.00 69.12 93 ALA A N 1
ATOM 708 C CA . ALA A 1 93 ? 29.367 15.880 -43.955 1.00 69.12 93 ALA A CA 1
ATOM 709 C C . ALA A 1 93 ? 30.141 14.905 -44.864 1.00 69.12 93 ALA A C 1
ATOM 711 O O . ALA A 1 93 ? 31.370 14.942 -44.850 1.00 69.12 93 ALA A O 1
ATOM 712 N N . ASP A 1 94 ? 29.448 14.047 -45.621 1.00 66.56 94 ASP A N 1
ATOM 713 C CA . ASP A 1 94 ? 30.047 13.039 -46.515 1.00 66.56 94 ASP A CA 1
ATOM 714 C C . ASP A 1 94 ? 30.106 13.502 -47.995 1.00 66.56 94 ASP A C 1
ATOM 716 O O . ASP A 1 94 ? 30.271 12.686 -48.908 1.00 66.56 94 ASP A O 1
ATOM 720 N N . HIS A 1 95 ? 30.010 14.813 -48.247 1.00 57.00 95 HIS A N 1
ATOM 721 C CA . HIS A 1 95 ? 30.178 15.444 -49.565 1.00 57.00 95 HIS A CA 1
ATOM 722 C C . HIS A 1 95 ? 31.361 16.416 -49.584 1.00 57.00 95 HIS A C 1
ATOM 724 O O . HIS A 1 95 ? 32.058 16.444 -50.626 1.00 57.00 95 HIS A O 1
#

Organism: Klebsiella pneumoniae subsp. pneumoniae (strain HS11286) (NCBI:txid1125630)

pLDDT: mean 79.62, std 12.73, range [45.97, 94.25]

Foldseek 3Di:
DPPPPDDDVVLVVLLVVLVVLLVVLVCLVVVVDQDPPPCNDP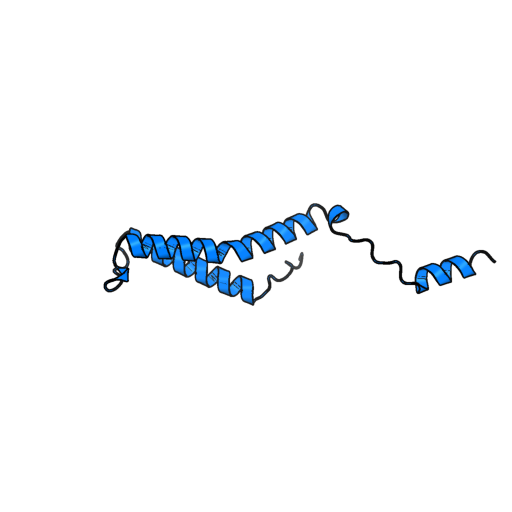VNSVVSNVSSVVSCVVVVVVVVVVVCCVVCVVVVPPPPPPPVVNVVVVVVVVD

Radius of gyration: 24.02 Å; chains: 1; bounding box: 51×26×71 Å

InterPro domains:
  IPR010815 Protein of unknown function DUF1418 [PF07214] (1-92)